Protein AF-A0AAP0QI76-F1 (afdb_monomer_lite)

Foldseek 3Di:
DPPPPDPDDPVQQCVQVVCVVPDDPPDDPDFDDDRNHTDDD

Secondary structure (DSSP, 8-state):
------SS-HHHHHHHHHHHHTS-TTS--S-EEETTEEE--

pLDDT: mean 91.67, std 9.22, range [48.75, 97.75]

Organism: NCBI:txid2935761

Radius of gyration: 12.73 Å; chains: 1; bounding box: 25×23×35 Å

Sequence (41 aa):
MTCNTGSMTVEEGARAPVMLALSPDDGPSGLFYDQMNVSSF

Structure (mmCIF, N/CA/C/O backbone):
data_AF-A0AAP0QI76-F1
#
_entry.id   AF-A0AAP0QI76-F1
#
loop_
_atom_site.group_PDB
_atom_site.id
_atom_site.type_symbol
_atom_site.label_atom_id
_atom_site.label_alt_id
_atom_site.label_comp_id
_atom_site.label_asym_id
_atom_site.label_entity_id
_atom_site.label_seq_id
_atom_site.pdbx_PDB_ins_code
_atom_site.Cartn_x
_atom_site.Cartn_y
_atom_site.Cartn_z
_atom_site.occupancy
_atom_site.B_iso_or_equiv
_atom_site.auth_seq_id
_a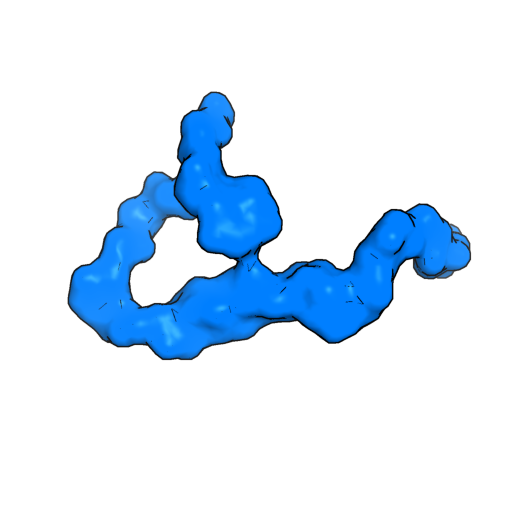tom_site.auth_comp_id
_atom_site.auth_asym_id
_atom_site.auth_atom_id
_atom_site.pdbx_PDB_model_num
ATOM 1 N N . MET A 1 1 ? -9.586 -12.872 17.055 1.00 48.75 1 MET A N 1
ATOM 2 C CA . MET A 1 1 ? -10.847 -12.683 16.311 1.00 48.75 1 MET A CA 1
ATOM 3 C C . MET A 1 1 ? -10.810 -11.284 15.727 1.00 48.75 1 MET A C 1
ATOM 5 O O . MET A 1 1 ? -10.808 -10.335 16.497 1.00 48.75 1 MET A O 1
ATOM 9 N N . THR A 1 2 ? -10.673 -11.140 14.410 1.00 62.97 2 THR A N 1
ATOM 10 C CA . THR A 1 2 ? -10.860 -9.842 13.749 1.00 62.97 2 THR A CA 1
ATOM 11 C C . THR A 1 2 ? -12.365 -9.593 13.684 1.00 62.97 2 THR A C 1
ATOM 13 O O . THR A 1 2 ? -13.108 -10.432 13.187 1.00 62.97 2 THR A O 1
ATOM 16 N N . CYS A 1 3 ? -12.850 -8.486 14.238 1.00 80.19 3 CYS A N 1
ATOM 17 C CA . CYS A 1 3 ? -14.283 -8.181 14.324 1.00 80.19 3 CYS A CA 1
ATOM 18 C C . CYS A 1 3 ? -14.890 -7.668 13.000 1.00 80.19 3 CYS A C 1
ATOM 20 O O . CYS A 1 3 ? -16.035 -7.234 12.996 1.00 80.19 3 CYS A O 1
ATOM 22 N N . ASN A 1 4 ? -14.139 -7.720 11.887 1.00 80.50 4 ASN A N 1
ATOM 23 C CA . ASN A 1 4 ? -14.537 -7.232 10.557 1.00 80.50 4 ASN A CA 1
ATOM 24 C C . ASN A 1 4 ? -15.126 -5.806 10.581 1.00 80.50 4 ASN A C 1
ATOM 26 O O . ASN A 1 4 ? -15.984 -5.469 9.777 1.00 80.50 4 ASN A O 1
ATOM 30 N N . THR A 1 5 ? -14.652 -4.957 11.499 1.00 84.94 5 THR A N 1
ATOM 31 C CA . THR A 1 5 ? -15.126 -3.577 11.709 1.00 84.94 5 THR A CA 1
ATOM 32 C C . THR A 1 5 ? -14.464 -2.565 10.771 1.00 84.94 5 THR A C 1
ATOM 34 O O . THR A 1 5 ? -14.353 -1.390 11.113 1.00 84.94 5 THR A O 1
ATOM 37 N N . GLY A 1 6 ? -13.938 -3.014 9.630 1.00 88.69 6 GLY A N 1
ATOM 38 C CA . GLY A 1 6 ? -13.359 -2.111 8.640 1.00 88.69 6 GLY A CA 1
ATOM 39 C C . GLY A 1 6 ? -14.441 -1.210 8.046 1.00 88.69 6 GLY A C 1
ATOM 40 O O . GLY A 1 6 ? -15.572 -1.646 7.853 1.00 88.69 6 GLY A O 1
ATOM 41 N N . SER A 1 7 ? -14.094 0.040 7.742 1.00 92.00 7 SER A N 1
ATOM 42 C CA . SER A 1 7 ? -15.034 1.006 7.150 1.00 92.00 7 SER A CA 1
ATOM 43 C C . SER A 1 7 ? -15.328 0.753 5.666 1.00 92.00 7 SER A C 1
ATOM 45 O O . SER A 1 7 ? -16.166 1.441 5.096 1.00 92.00 7 SER A O 1
ATOM 47 N N . MET A 1 8 ? -14.619 -0.188 5.037 1.00 92.56 8 MET A N 1
ATOM 48 C CA . MET A 1 8 ? -14.733 -0.518 3.617 1.00 92.56 8 MET A CA 1
ATOM 49 C C . MET A 1 8 ? -15.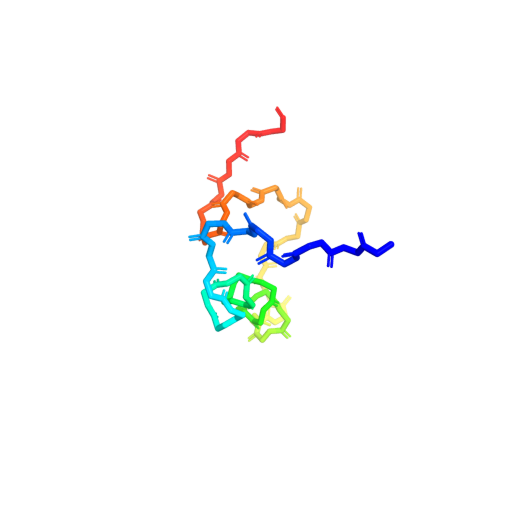289 -1.927 3.448 1.00 92.56 8 MET A C 1
ATOM 51 O O . MET A 1 8 ? -14.959 -2.835 4.218 1.00 92.56 8 MET A O 1
ATOM 55 N N . THR A 1 9 ? -16.091 -2.113 2.405 1.00 94.56 9 THR A N 1
ATOM 56 C CA . THR A 1 9 ? -16.460 -3.448 1.925 1.00 94.56 9 THR A CA 1
ATOM 57 C C . THR A 1 9 ? -15.233 -4.194 1.396 1.00 94.56 9 THR A C 1
ATOM 59 O O . THR A 1 9 ? -14.188 -3.602 1.099 1.00 94.56 9 THR A O 1
ATOM 62 N N . VAL A 1 10 ? -15.360 -5.515 1.258 1.00 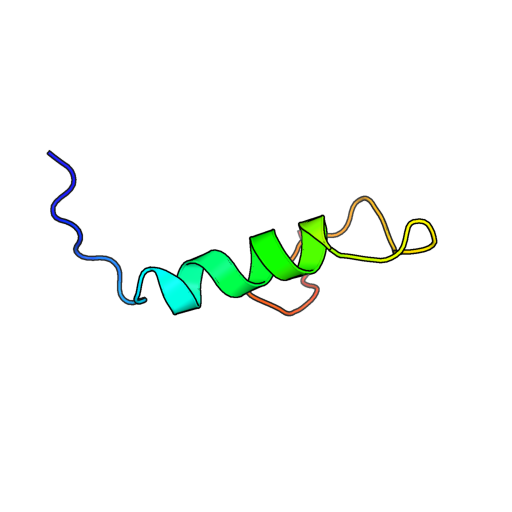94.62 10 VAL A N 1
ATOM 63 C CA . VAL A 1 10 ? -14.292 -6.359 0.706 1.00 94.62 10 VAL A CA 1
ATOM 64 C C . VAL A 1 10 ? -13.946 -5.913 -0.714 1.00 94.62 10 VAL A C 1
ATOM 66 O O . VAL A 1 10 ? -12.770 -5.784 -1.057 1.00 94.62 10 VAL A O 1
ATOM 69 N N . GLU A 1 11 ? -14.963 -5.620 -1.520 1.00 96.50 11 GLU A N 1
ATOM 70 C CA . GLU A 1 11 ? -14.818 -5.162 -2.894 1.00 96.50 11 GLU A CA 1
ATOM 71 C C . GLU A 1 11 ? -14.072 -3.831 -2.967 1.00 96.50 11 GLU A C 1
ATOM 73 O O . GLU A 1 11 ? -13.168 -3.692 -3.786 1.00 96.50 11 GLU A O 1
ATOM 78 N N . GLU A 1 12 ? -14.413 -2.860 -2.116 1.00 96.25 12 GLU A N 1
ATOM 79 C CA . GLU A 1 12 ? -13.741 -1.557 -2.086 1.00 96.25 12 GLU A CA 1
ATOM 80 C C . GLU A 1 12 ? -12.274 -1.683 -1.669 1.00 96.25 12 GLU A C 1
ATOM 82 O O . GLU A 1 12 ? -11.407 -1.100 -2.322 1.00 96.25 12 GLU A O 1
ATOM 87 N N . GLY A 1 13 ? -11.984 -2.472 -0.629 1.00 94.94 13 GLY A N 1
ATOM 88 C CA . GLY A 1 13 ? -10.614 -2.691 -0.157 1.00 94.94 13 GLY A CA 1
ATOM 89 C C . GLY A 1 13 ? -9.729 -3.412 -1.180 1.00 94.94 13 GLY A C 1
ATOM 90 O O . GLY A 1 13 ? -8.526 -3.163 -1.248 1.00 94.94 13 GLY A O 1
ATOM 91 N N . ALA A 1 14 ? -10.315 -4.271 -2.017 1.00 96.94 14 ALA A N 1
ATOM 92 C CA . ALA A 1 14 ? -9.581 -5.037 -3.021 1.00 96.94 14 ALA A CA 1
ATOM 93 C C . ALA A 1 14 ? -9.242 -4.246 -4.299 1.00 96.94 14 ALA A C 1
ATOM 95 O O . ALA A 1 14 ? -8.364 -4.670 -5.051 1.00 96.94 14 ALA A O 1
ATOM 96 N N . ARG A 1 15 ? -9.894 -3.103 -4.566 1.00 97.25 15 ARG A N 1
ATOM 97 C CA . ARG A 1 15 ? -9.751 -2.375 -5.846 1.00 97.25 15 ARG A CA 1
ATOM 98 C C . ARG A 1 15 ? -8.310 -2.014 -6.187 1.00 97.25 15 ARG A C 1
ATOM 100 O O . ARG A 1 15 ? -7.862 -2.300 -7.292 1.00 97.25 15 ARG A O 1
ATOM 107 N N . ALA A 1 16 ? -7.596 -1.384 -5.258 1.00 96.44 16 ALA A N 1
ATOM 108 C CA . ALA A 1 16 ? -6.242 -0.904 -5.515 1.00 96.44 16 ALA A CA 1
ATOM 109 C C . ALA A 1 16 ? -5.227 -2.045 -5.712 1.00 96.44 16 ALA A C 1
ATOM 111 O O . ALA A 1 16 ? -4.526 -2.026 -6.724 1.00 96.44 16 ALA A O 1
ATOM 112 N N . PRO A 1 17 ? -5.194 -3.087 -4.855 1.00 96.56 17 PRO A N 1
ATOM 113 C CA . PRO A 1 17 ? -4.369 -4.267 -5.108 1.00 96.56 17 PRO A CA 1
ATOM 114 C C . PRO A 1 17 ? -4.653 -4.936 -6.457 1.00 96.56 17 PRO A C 1
ATOM 116 O O . PRO A 1 17 ? -3.717 -5.293 -7.168 1.00 96.56 17 PRO A O 1
ATOM 119 N N . VAL A 1 18 ? -5.929 -5.081 -6.835 1.00 97.75 18 VAL A N 1
ATOM 120 C CA . VAL A 1 18 ? -6.313 -5.691 -8.119 1.00 97.75 18 VAL A CA 1
ATOM 121 C C . VAL A 1 18 ? -5.876 -4.824 -9.300 1.00 97.75 18 VAL A C 1
ATOM 123 O O . VAL A 1 18 ? -5.351 -5.351 -10.274 1.00 97.75 18 VAL A O 1
ATOM 126 N N . MET A 1 19 ? -6.039 -3.503 -9.211 1.00 94.94 19 MET A N 1
ATOM 127 C CA . MET A 1 19 ? -5.579 -2.568 -10.242 1.00 94.94 19 MET A CA 1
ATOM 128 C C . MET A 1 19 ? -4.060 -2.656 -10.451 1.00 94.94 19 MET A C 1
ATOM 130 O O . MET A 1 19 ? -3.606 -2.750 -11.591 1.00 94.94 19 MET A O 1
ATOM 134 N N . LEU A 1 20 ? -3.280 -2.707 -9.367 1.00 95.00 20 LEU A N 1
ATOM 135 C CA . LEU A 1 20 ? -1.822 -2.842 -9.444 1.00 95.00 20 LEU A CA 1
ATOM 136 C C . LEU A 1 20 ? -1.398 -4.204 -10.007 1.00 95.00 20 LEU A C 1
ATOM 138 O O . LEU A 1 20 ? -0.513 -4.264 -10.854 1.00 95.00 20 LEU A O 1
ATOM 142 N N . ALA A 1 21 ? -2.056 -5.292 -9.597 1.00 95.50 21 ALA A N 1
ATOM 143 C CA . ALA A 1 21 ? -1.767 -6.633 -10.109 1.00 95.50 21 ALA A CA 1
ATOM 144 C C . ALA A 1 21 ? -2.085 -6.799 -11.608 1.00 95.50 21 ALA A C 1
ATOM 146 O O . ALA A 1 21 ? -1.510 -7.668 -12.259 1.00 95.50 21 ALA A O 1
ATOM 147 N N . LEU A 1 22 ? -3.002 -5.989 -12.143 1.00 95.81 22 LEU A N 1
ATOM 148 C CA . LEU A 1 22 ? -3.410 -5.990 -13.553 1.00 95.81 22 LEU A CA 1
ATOM 149 C C . LEU 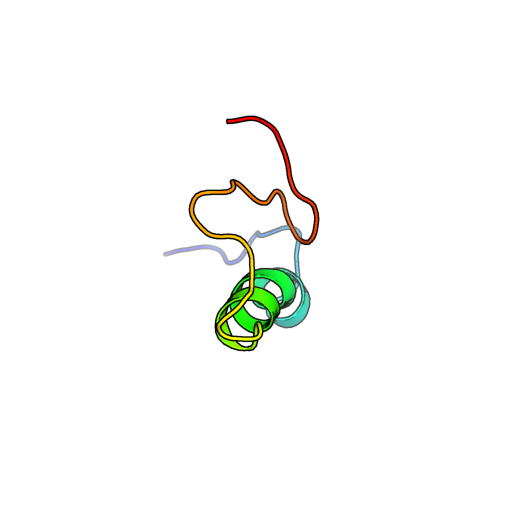A 1 22 ? -2.784 -4.846 -14.364 1.00 95.81 22 LEU A C 1
ATOM 151 O O . LEU A 1 22 ? -3.189 -4.612 -15.504 1.00 95.81 22 LEU A O 1
ATOM 155 N N . SER A 1 23 ? -1.844 -4.102 -13.782 1.00 93.44 23 SER A N 1
ATOM 156 C CA . SER A 1 23 ? -1.197 -2.994 -14.479 1.00 93.44 23 SER A CA 1
ATOM 157 C C . SER A 1 23 ? -0.292 -3.510 -15.606 1.00 93.44 23 SER A C 1
ATOM 159 O O . SER A 1 23 ? 0.287 -4.588 -15.471 1.00 93.44 23 SER A O 1
ATOM 161 N N . PRO A 1 24 ? -0.159 -2.768 -16.722 1.00 93.94 24 PRO A N 1
ATOM 162 C CA . PRO A 1 24 ? 0.769 -3.123 -17.793 1.00 93.94 24 PRO A CA 1
ATOM 163 C C . PRO A 1 24 ? 2.211 -3.226 -17.284 1.00 93.94 24 PRO A C 1
ATOM 165 O O . PRO A 1 24 ? 2.594 -2.490 -16.375 1.00 93.94 24 PRO A O 1
ATOM 168 N N . ASP A 1 25 ? 3.024 -4.066 -17.927 1.00 92.50 25 ASP A N 1
ATOM 169 C CA . ASP A 1 25 ? 4.427 -4.289 -17.540 1.00 92.50 25 ASP A CA 1
ATOM 170 C C . ASP A 1 25 ? 5.281 -3.006 -17.592 1.00 92.50 25 ASP A C 1
ATOM 172 O O . ASP A 1 25 ? 6.191 -2.835 -16.786 1.00 92.50 25 ASP A O 1
ATOM 176 N N . ASP A 1 26 ? 4.951 -2.070 -18.489 1.00 92.38 26 ASP A N 1
ATOM 177 C CA . ASP A 1 26 ? 5.601 -0.752 -18.600 1.00 92.38 26 ASP A CA 1
ATOM 178 C C . ASP A 1 26 ? 5.104 0.273 -17.550 1.00 92.38 26 ASP A C 1
ATOM 180 O O . ASP A 1 26 ? 5.356 1.477 -17.658 1.00 92.38 26 ASP A O 1
ATOM 184 N N . GLY A 1 27 ? 4.349 -0.177 -16.542 1.00 85.12 27 GLY A N 1
ATOM 185 C CA . GLY A 1 27 ? 3.815 0.651 -15.464 1.00 85.12 27 GLY A CA 1
ATOM 186 C C . GLY A 1 27 ? 4.870 1.103 -14.440 1.00 85.12 27 GLY A C 1
ATOM 187 O O . GLY A 1 27 ? 5.949 0.517 -14.323 1.00 85.12 27 GLY A O 1
ATOM 188 N N . PRO A 1 28 ? 4.582 2.158 -13.655 1.00 90.44 28 PRO A N 1
ATOM 189 C CA . PRO A 1 28 ? 5.512 2.645 -12.645 1.00 90.44 28 PRO A CA 1
ATOM 190 C C . PRO A 1 28 ? 5.665 1.643 -11.492 1.00 90.44 28 PRO A C 1
ATOM 192 O O . PRO A 1 28 ? 4.686 1.105 -10.977 1.00 90.44 28 PRO A O 1
ATOM 195 N N . SER A 1 29 ? 6.902 1.457 -11.032 1.00 92.75 29 SER A N 1
ATOM 196 C CA . SER A 1 29 ? 7.247 0.630 -9.871 1.00 92.75 29 SER A CA 1
ATOM 197 C C . SER A 1 29 ? 7.815 1.483 -8.735 1.00 92.75 29 SER A C 1
ATOM 199 O O . SER A 1 29 ? 8.337 2.574 -8.963 1.00 92.75 29 SER A O 1
ATOM 201 N N . GLY A 1 30 ? 7.709 0.986 -7.500 1.00 94.50 30 GLY A N 1
ATOM 202 C CA . GLY A 1 30 ? 8.272 1.641 -6.316 1.00 94.50 30 GLY A CA 1
ATOM 203 C C . GLY A 1 30 ? 7.503 2.872 -5.829 1.00 94.50 30 GLY A C 1
ATOM 204 O O . GLY A 1 30 ? 8.084 3.703 -5.140 1.00 94.50 30 GLY A O 1
ATOM 205 N N . LEU A 1 31 ? 6.220 3.005 -6.176 1.00 95.06 31 LEU A N 1
ATOM 206 C CA . LEU A 1 31 ? 5.340 4.069 -5.679 1.00 95.06 31 LEU A CA 1
ATOM 207 C C . LEU A 1 31 ? 4.494 3.588 -4.495 1.00 95.06 31 LEU A C 1
ATOM 209 O O . LEU A 1 31 ? 4.115 2.417 -4.427 1.00 95.06 31 LEU A O 1
ATOM 213 N N . PHE A 1 32 ? 4.155 4.510 -3.594 1.00 95.81 32 PHE A N 1
ATOM 214 C CA . PHE A 1 32 ? 3.139 4.291 -2.569 1.00 95.81 32 PHE A CA 1
ATOM 215 C C . PHE A 1 32 ? 1.769 4.748 -3.077 1.00 95.81 32 PHE A C 1
ATOM 217 O O . PHE A 1 32 ? 1.641 5.825 -3.662 1.00 95.81 32 PHE A O 1
ATOM 224 N N . TYR A 1 33 ? 0.749 3.925 -2.837 1.00 95.31 33 TYR A N 1
ATOM 225 C CA . TYR A 1 33 ? -0.631 4.220 -3.201 1.00 95.31 33 TYR A CA 1
ATOM 226 C C . TYR A 1 33 ? -1.500 4.276 -1.944 1.00 95.31 33 TYR A C 1
ATOM 228 O O . TYR A 1 33 ? -1.572 3.297 -1.199 1.00 95.31 33 TYR A O 1
ATOM 236 N N . ASP A 1 34 ? -2.181 5.406 -1.739 1.00 96.19 34 ASP A N 1
ATOM 237 C CA . ASP A 1 34 ? -3.299 5.514 -0.804 1.00 96.19 34 AS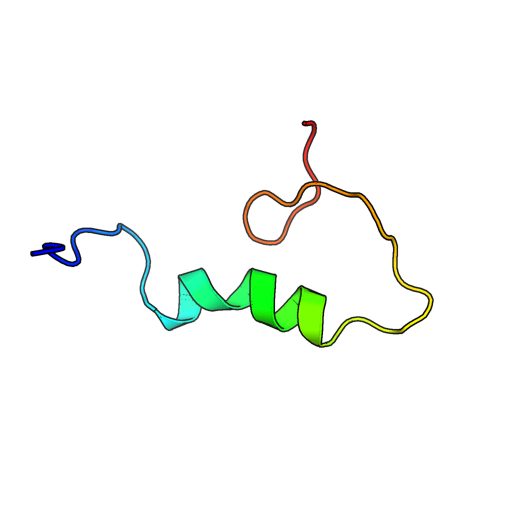P A CA 1
ATOM 238 C C . ASP A 1 34 ? -4.598 5.268 -1.575 1.00 96.19 34 ASP A C 1
ATOM 240 O O . ASP A 1 34 ? -5.008 6.047 -2.446 1.00 96.19 34 ASP A O 1
ATOM 244 N N . GLN A 1 35 ? -5.217 4.122 -1.294 1.00 94.44 35 GLN A N 1
ATOM 245 C CA . GLN A 1 35 ? -6.298 3.571 -2.107 1.00 94.44 35 GLN A CA 1
ATOM 246 C C . GLN A 1 35 ? -5.864 3.512 -3.583 1.00 94.44 35 GLN A C 1
ATOM 248 O O . GLN A 1 35 ? -4.891 2.843 -3.910 1.00 94.44 35 GLN A O 1
ATOM 253 N N . MET A 1 36 ? -6.568 4.192 -4.489 1.00 95.31 36 MET A N 1
ATOM 254 C CA . MET A 1 36 ? -6.262 4.178 -5.924 1.00 95.31 36 MET A CA 1
ATOM 255 C C . MET A 1 36 ? -5.340 5.324 -6.376 1.00 95.31 36 MET A C 1
ATOM 257 O O . MET A 1 36 ? -5.108 5.458 -7.575 1.00 95.31 36 MET A O 1
ATOM 261 N N . ASN A 1 37 ? -4.824 6.154 -5.463 1.00 96.00 37 ASN A N 1
ATOM 262 C CA . ASN A 1 37 ? -4.042 7.346 -5.807 1.00 96.00 37 ASN A CA 1
ATOM 263 C C . ASN A 1 37 ? -2.592 7.225 -5.338 1.00 96.00 37 ASN A C 1
ATOM 265 O O . ASN A 1 37 ? -2.333 6.765 -4.231 1.00 96.00 37 ASN A O 1
ATOM 269 N N . VAL A 1 38 ? -1.648 7.699 -6.154 1.00 96.00 38 VAL A N 1
ATOM 270 C CA . VAL A 1 38 ? -0.244 7.834 -5.738 1.00 96.00 38 VAL A CA 1
ATOM 271 C C . VAL A 1 38 ? -0.145 8.880 -4.628 1.00 96.00 38 VAL A C 1
ATOM 273 O O . VAL A 1 38 ? -0.716 9.966 -4.746 1.00 96.00 38 VAL A O 1
ATOM 276 N N . SER A 1 39 ? 0.603 8.566 -3.576 1.00 97.19 39 SER A N 1
ATOM 277 C CA . SER A 1 39 ? 0.840 9.451 -2.434 1.00 97.19 39 SER A CA 1
ATOM 278 C C . SER A 1 39 ? 2.330 9.507 -2.079 1.00 97.19 39 SER A C 1
ATOM 280 O O . SER A 1 39 ? 3.135 8.711 -2.565 1.00 97.19 39 SER A O 1
ATOM 282 N N . SER A 1 40 ? 2.710 10.467 -1.233 1.00 96.44 40 SER A N 1
ATOM 283 C CA . SER A 1 40 ? 4.026 10.477 -0.591 1.00 96.44 40 SER A CA 1
ATOM 284 C C . SER A 1 40 ? 4.161 9.319 0.400 1.00 96.44 40 SER A C 1
ATOM 286 O O . SER A 1 40 ? 3.164 8.899 0.991 1.00 96.44 40 SER A O 1
ATOM 288 N N . PHE A 1 41 ? 5.399 8.855 0.580 1.00 91.88 41 PHE A N 1
ATOM 289 C CA . PHE A 1 41 ? 5.785 7.918 1.637 1.00 91.88 41 PHE A C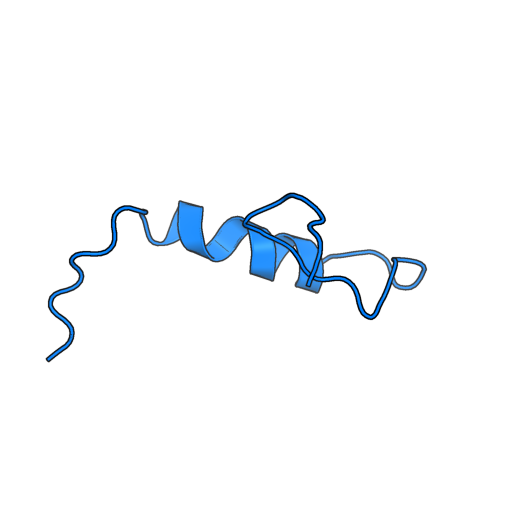A 1
ATOM 290 C C . PHE A 1 41 ? 5.689 8.540 3.032 1.00 91.88 41 PHE A C 1
ATOM 292 O O . PHE A 1 41 ? 5.886 9.775 3.140 1.00 91.88 41 PHE A O 1
#